Protein AF-A0A2E1A7R3-F1 (afdb_monomer_lite)

Radius of gyration: 13.98 Å; chains: 1; bounding box: 30×23×40 Å

Structure (mmCIF, N/CA/C/O backbone):
data_AF-A0A2E1A7R3-F1
#
_entry.id   AF-A0A2E1A7R3-F1
#
loop_
_atom_site.group_PDB
_atom_site.id
_atom_site.type_symbol
_atom_site.label_atom_id
_atom_site.label_alt_id
_atom_site.label_comp_id
_atom_site.label_asym_id
_atom_site.label_entity_id
_atom_site.label_seq_id
_atom_site.pdbx_PDB_ins_code
_atom_site.Cartn_x
_atom_site.Cartn_y
_atom_site.Cartn_z
_atom_site.occupancy
_atom_site.B_iso_or_equiv
_atom_site.auth_seq_id
_atom_site.auth_comp_id
_atom_site.auth_asym_id
_atom_site.auth_atom_id
_atom_site.pdbx_PDB_model_num
ATOM 1 N N . MET A 1 1 ? -13.643 -2.103 18.225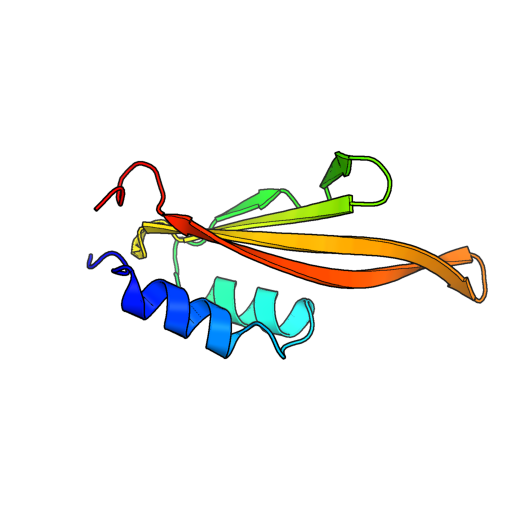 1.00 58.50 1 MET A N 1
ATOM 2 C CA . MET A 1 1 ? -12.636 -1.912 17.160 1.00 58.50 1 MET A CA 1
ATOM 3 C C . MET A 1 1 ? -11.981 -0.574 17.419 1.00 58.50 1 MET A C 1
ATOM 5 O O . MET A 1 1 ? -12.713 0.366 17.696 1.00 58.50 1 MET A O 1
ATOM 9 N N . ALA A 1 2 ? -10.652 -0.517 17.428 1.00 81.38 2 ALA A N 1
ATOM 10 C CA . ALA A 1 2 ? -9.907 0.726 17.594 1.00 81.38 2 ALA A CA 1
ATOM 11 C C . ALA A 1 2 ? -9.286 1.066 16.240 1.00 81.38 2 ALA A C 1
ATOM 13 O O . ALA A 1 2 ? -8.518 0.267 15.698 1.00 81.38 2 ALA A O 1
ATOM 14 N N . PHE A 1 3 ? -9.696 2.197 15.673 1.00 91.00 3 PHE A N 1
ATOM 15 C CA . PHE A 1 3 ? -9.086 2.706 14.458 1.00 91.00 3 PHE A CA 1
ATOM 16 C C . PHE A 1 3 ? -7.694 3.247 14.754 1.00 91.00 3 PHE A C 1
ATOM 18 O O . PHE A 1 3 ? -7.460 3.766 15.844 1.00 91.00 3 PHE A O 1
ATOM 25 N N . LEU A 1 4 ? -6.795 3.140 13.774 1.00 89.62 4 LEU A N 1
ATOM 26 C CA . LEU A 1 4 ? -5.459 3.701 13.911 1.00 89.62 4 LEU A CA 1
ATOM 27 C C . LEU A 1 4 ? -5.554 5.222 13.949 1.00 89.62 4 LEU A C 1
ATOM 29 O O . LEU A 1 4 ? -6.115 5.834 13.031 1.00 89.62 4 LEU A O 1
ATOM 33 N N . ASN A 1 5 ? -4.979 5.821 14.985 1.00 92.06 5 ASN A N 1
ATOM 34 C CA . ASN A 1 5 ? -4.786 7.261 15.072 1.00 92.06 5 ASN A CA 1
ATOM 35 C C . ASN A 1 5 ? -3.651 7.714 14.131 1.00 92.06 5 ASN A C 1
ATOM 37 O O . ASN A 1 5 ? -3.024 6.907 13.446 1.00 92.06 5 ASN A O 1
ATOM 41 N N . LYS A 1 6 ? -3.376 9.021 14.069 1.00 90.44 6 LYS A N 1
ATOM 42 C CA . LYS A 1 6 ? -2.339 9.558 13.176 1.00 90.44 6 LYS A CA 1
ATOM 43 C C . LYS A 1 6 ? -0.949 8.964 13.436 1.00 90.44 6 LYS A C 1
ATOM 45 O O . LYS A 1 6 ? -0.303 8.545 12.485 1.00 90.44 6 LYS A O 1
ATOM 50 N N . GLN A 1 7 ? -0.528 8.883 14.695 1.00 92.94 7 GLN A N 1
ATOM 51 C CA . GLN A 1 7 ? 0.784 8.351 15.052 1.00 92.94 7 GLN A CA 1
ATOM 52 C C . GLN A 1 7 ? 0.915 6.876 14.654 1.00 92.94 7 GLN A C 1
ATOM 54 O O . GLN A 1 7 ? 1.906 6.488 14.051 1.00 92.94 7 GLN A O 1
ATOM 59 N N . GLU A 1 8 ? -0.111 6.066 14.906 1.00 93.38 8 GLU A N 1
ATOM 60 C CA . GLU A 1 8 ? -0.102 4.649 14.530 1.00 93.38 8 GLU A CA 1
ATOM 61 C C . GLU A 1 8 ? -0.095 4.445 13.002 1.00 93.38 8 GLU A C 1
ATOM 63 O O . GLU A 1 8 ? 0.428 3.446 12.504 1.00 93.38 8 GLU A O 1
ATOM 68 N N . ARG A 1 9 ? -0.663 5.386 12.233 1.00 93.94 9 ARG A N 1
ATOM 69 C CA . ARG A 1 9 ? -0.571 5.393 10.761 1.00 93.94 9 ARG A CA 1
ATOM 70 C C . ARG A 1 9 ? 0.845 5.710 10.285 1.00 93.94 9 ARG A C 1
ATOM 72 O O . ARG A 1 9 ? 1.321 5.057 9.356 1.00 93.94 9 ARG A O 1
ATOM 79 N N . ASP A 1 10 ? 1.508 6.662 10.932 1.00 94.44 10 ASP A N 1
ATOM 80 C CA . ASP A 1 10 ? 2.897 7.017 10.632 1.00 94.44 10 ASP A CA 1
ATOM 81 C C . ASP A 1 10 ? 3.841 5.851 10.996 1.00 94.44 10 ASP A C 1
ATOM 83 O O . ASP A 1 10 ? 4.673 5.443 10.186 1.00 94.44 10 ASP A O 1
ATOM 87 N N . GLU A 1 11 ? 3.624 5.204 12.145 1.00 95.12 11 GLU A N 1
ATOM 88 C CA . GLU A 1 11 ? 4.341 3.987 12.551 1.00 95.12 11 GLU A CA 1
ATOM 89 C C . GLU A 1 11 ? 4.107 2.822 11.578 1.00 95.12 11 GLU A C 1
ATOM 91 O O . GLU A 1 11 ? 5.033 2.072 11.247 1.00 95.12 11 GLU A O 1
ATOM 96 N N . LEU A 1 12 ? 2.875 2.664 11.078 1.00 94.75 12 LEU A N 1
ATOM 97 C CA . LEU A 1 12 ? 2.574 1.679 10.046 1.00 94.75 12 LEU A CA 1
ATOM 98 C C . LEU A 1 12 ? 3.422 1.934 8.801 1.00 94.75 12 LEU A C 1
ATOM 100 O O . LEU A 1 12 ? 4.079 0.993 8.348 1.00 94.75 12 LEU A O 1
ATOM 104 N N . LEU A 1 13 ? 3.430 3.170 8.288 1.00 95.69 13 LEU A N 1
ATOM 105 C CA . LEU A 1 13 ? 4.216 3.574 7.122 1.00 95.69 13 LEU A CA 1
ATOM 106 C C . LEU A 1 13 ? 5.710 3.293 7.332 1.00 95.69 13 LEU A C 1
ATOM 108 O O . LEU A 1 13 ? 6.328 2.613 6.509 1.00 95.69 13 LEU A O 1
ATOM 112 N N . ASP A 1 14 ? 6.268 3.719 8.464 1.00 95.88 14 ASP A N 1
ATOM 113 C CA . ASP A 1 14 ? 7.671 3.479 8.812 1.00 95.88 14 ASP A CA 1
ATOM 114 C C . ASP A 1 14 ? 8.013 1.990 8.869 1.00 95.88 14 ASP A C 1
ATOM 116 O O . ASP A 1 14 ? 9.082 1.566 8.438 1.00 95.88 14 ASP A O 1
ATOM 120 N N . SER A 1 15 ? 7.080 1.163 9.336 1.00 94.44 15 SER A N 1
ATOM 121 C CA . SER A 1 15 ? 7.288 -0.278 9.451 1.00 94.44 15 SER A CA 1
ATOM 122 C C . SER A 1 15 ? 7.178 -1.048 8.125 1.00 94.44 15 SER A C 1
ATOM 124 O O . SER A 1 15 ? 7.400 -2.269 8.115 1.00 94.44 15 SER A O 1
ATOM 126 N N . ILE A 1 16 ? 6.746 -0.394 7.039 1.00 95.12 16 ILE A N 1
ATOM 127 C CA . ILE A 1 16 ? 6.550 -1.020 5.722 1.00 95.12 16 ILE A CA 1
ATOM 128 C C . ILE A 1 16 ? 7.344 -0.364 4.592 1.00 95.12 16 ILE A C 1
ATOM 130 O O . ILE A 1 16 ? 7.544 -1.036 3.583 1.00 95.12 16 ILE A O 1
ATOM 134 N N . LYS A 1 17 ? 7.832 0.873 4.754 1.00 94.56 17 LYS A N 1
ATOM 135 C CA . LYS A 1 17 ? 8.557 1.620 3.708 1.00 94.56 17 LYS A CA 1
ATOM 136 C C . LYS A 1 17 ? 9.794 0.904 3.164 1.00 94.56 17 LYS A C 1
ATOM 138 O O . LYS A 1 17 ? 10.029 0.940 1.964 1.00 94.56 17 LYS A O 1
ATOM 143 N N . ASP A 1 18 ? 10.517 0.173 4.012 1.00 93.62 18 ASP A N 1
ATOM 144 C CA . ASP A 1 18 ? 11.746 -0.534 3.619 1.00 93.62 18 ASP A CA 1
ATOM 145 C C . ASP A 1 18 ? 11.494 -1.984 3.160 1.00 93.62 18 ASP A C 1
ATOM 147 O O . ASP A 1 18 ? 12.419 -2.745 2.856 1.00 93.62 18 ASP A O 1
ATOM 151 N N . LEU A 1 19 ? 10.233 -2.424 3.140 1.00 95.19 19 LEU A N 1
ATOM 152 C CA . LEU A 1 19 ? 9.875 -3.789 2.776 1.00 95.19 19 LEU A CA 1
ATOM 153 C C . LEU A 1 19 ? 9.595 -3.909 1.276 1.00 95.19 19 LEU A C 1
ATOM 155 O O . LEU A 1 19 ? 9.002 -3.048 0.639 1.00 95.19 19 LEU A O 1
ATOM 159 N N . LYS A 1 20 ? 9.926 -5.068 0.701 1.00 95.38 20 LYS A N 1
ATOM 160 C CA . LYS A 1 20 ? 9.517 -5.397 -0.674 1.00 95.38 20 LYS A CA 1
ATOM 161 C C . LYS A 1 20 ? 7.998 -5.560 -0.765 1.00 95.38 20 LYS A C 1
ATOM 163 O O . LYS A 1 20 ? 7.385 -6.098 0.159 1.00 95.38 20 LYS A O 1
ATOM 168 N N . PHE A 1 21 ? 7.420 -5.260 -1.929 1.00 94.62 21 PHE A N 1
ATOM 169 C CA . PHE A 1 21 ? 5.980 -5.369 -2.212 1.00 94.62 21 PHE A CA 1
ATOM 170 C C . PHE A 1 21 ? 5.312 -6.629 -1.632 1.00 94.62 21 PHE A C 1
ATOM 172 O O . PHE A 1 21 ? 4.317 -6.549 -0.914 1.00 94.62 21 PHE A O 1
ATOM 179 N N . ASN A 1 22 ? 5.885 -7.814 -1.873 1.00 94.56 22 ASN A N 1
ATOM 180 C CA . ASN A 1 22 ? 5.309 -9.076 -1.391 1.00 94.56 22 ASN A CA 1
ATOM 181 C C . ASN A 1 22 ? 5.298 -9.199 0.142 1.00 94.56 22 ASN A C 1
ATOM 183 O O . ASN A 1 22 ? 4.386 -9.807 0.703 1.00 94.56 22 ASN A O 1
ATOM 187 N N . ARG A 1 23 ? 6.290 -8.618 0.828 1.00 96.44 23 ARG A N 1
ATOM 188 C CA . ARG A 1 23 ? 6.342 -8.582 2.296 1.00 96.44 23 ARG A CA 1
ATOM 189 C C . ARG A 1 23 ? 5.303 -7.614 2.850 1.00 96.44 23 ARG A C 1
ATOM 191 O O . ARG A 1 23 ? 4.599 -7.986 3.784 1.00 96.44 23 ARG A O 1
ATOM 198 N N . ILE A 1 24 ? 5.155 -6.439 2.234 1.00 96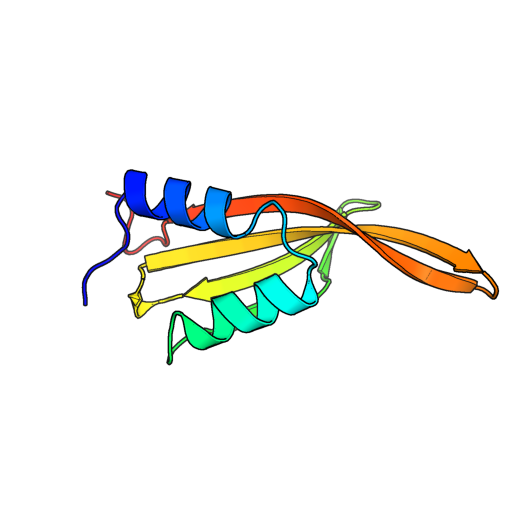.44 24 ILE A N 1
ATOM 199 C CA . ILE A 1 24 ? 4.113 -5.466 2.593 1.00 96.44 24 ILE A CA 1
ATOM 200 C C . ILE A 1 24 ? 2.734 -6.101 2.425 1.00 96.44 24 ILE A C 1
ATOM 202 O O . ILE A 1 24 ? 1.953 -6.141 3.369 1.00 96.44 24 ILE A O 1
ATOM 206 N N . LYS A 1 25 ? 2.467 -6.695 1.257 1.00 94.69 25 LYS A N 1
ATOM 207 C CA . LYS A 1 25 ? 1.230 -7.430 0.965 1.00 94.69 25 LYS A CA 1
ATOM 208 C C . LYS A 1 25 ? 0.923 -8.487 2.023 1.00 94.69 25 LYS A C 1
ATOM 210 O O . LYS A 1 25 ? -0.213 -8.582 2.478 1.00 94.69 25 LYS A O 1
ATOM 215 N N . GLY A 1 26 ? 1.920 -9.286 2.406 1.00 95.56 26 GLY A N 1
ATOM 216 C CA . GLY A 1 26 ? 1.777 -10.257 3.486 1.00 95.56 26 GLY A CA 1
ATOM 217 C C . GLY A 1 26 ? 1.389 -9.577 4.796 1.00 95.56 26 GLY A C 1
ATOM 218 O O . GLY A 1 26 ? 0.377 -9.933 5.387 1.00 95.56 26 GLY A O 1
ATOM 219 N N . LYS A 1 27 ? 2.140 -8.558 5.217 1.00 95.62 27 LYS A N 1
ATOM 220 C CA . LYS A 1 27 ? 1.907 -7.840 6.474 1.00 95.62 27 LYS A CA 1
ATOM 221 C C . LYS A 1 27 ? 0.518 -7.196 6.541 1.00 95.62 27 LYS A C 1
ATOM 223 O O . LYS A 1 27 ? -0.182 -7.413 7.521 1.00 95.62 27 LYS A O 1
ATOM 228 N N . LEU A 1 28 ? 0.082 -6.497 5.490 1.00 95.12 28 LEU A N 1
ATOM 229 C CA . LEU A 1 28 ? -1.248 -5.873 5.423 1.00 95.12 28 LEU A CA 1
ATOM 230 C C . LEU A 1 28 ? -2.376 -6.909 5.530 1.00 95.12 28 LEU A C 1
ATOM 232 O O . LEU A 1 28 ? -3.345 -6.686 6.247 1.00 95.12 28 LEU A O 1
ATOM 236 N N . ARG A 1 29 ? -2.227 -8.071 4.880 1.00 93.56 29 ARG A N 1
ATOM 237 C CA . ARG A 1 29 ? -3.213 -9.163 4.961 1.00 93.56 29 ARG A CA 1
ATOM 238 C C . ARG A 1 29 ? -3.323 -9.796 6.349 1.00 93.56 29 ARG A C 1
ATOM 240 O O . ARG A 1 29 ? -4.392 -10.278 6.688 1.00 93.56 29 ARG A O 1
ATOM 247 N N . HIS A 1 30 ? -2.242 -9.821 7.126 1.00 94.31 30 HIS A N 1
ATOM 248 C CA . HIS A 1 30 ? -2.257 -10.367 8.491 1.00 94.31 30 HIS A CA 1
ATOM 249 C C . HIS A 1 30 ? -2.620 -9.317 9.549 1.00 94.31 30 HIS A C 1
ATOM 251 O O . HIS A 1 30 ? -2.898 -9.666 10.689 1.00 94.31 30 HIS A O 1
ATOM 257 N N . MET A 1 31 ? -2.580 -8.030 9.202 1.00 93.06 31 MET A N 1
ATOM 258 C CA . MET A 1 31 ? -2.875 -6.940 10.133 1.00 93.06 31 MET A CA 1
ATOM 259 C C . MET A 1 31 ? -4.374 -6.781 10.415 1.00 93.06 31 MET A C 1
ATOM 261 O O . MET A 1 31 ? -4.752 -6.264 11.468 1.00 93.06 31 MET A O 1
ATOM 265 N N . ASP A 1 32 ? -5.214 -7.192 9.466 1.00 92.94 32 ASP A N 1
ATOM 266 C CA . ASP A 1 32 ? -6.666 -7.114 9.559 1.00 92.94 32 ASP A CA 1
ATOM 267 C C . ASP A 1 32 ? -7.299 -8.362 8.935 1.00 92.94 32 ASP A C 1
ATOM 269 O O . ASP A 1 32 ? -7.175 -8.593 7.730 1.00 92.94 32 ASP A O 1
ATOM 273 N N . ASP A 1 33 ? -8.024 -9.142 9.733 1.00 91.94 33 ASP A N 1
ATOM 274 C CA . ASP A 1 33 ? -8.744 -10.332 9.262 1.00 91.94 33 ASP A CA 1
ATOM 275 C C . ASP A 1 33 ? -9.836 -9.987 8.240 1.00 91.94 33 ASP A C 1
ATOM 277 O O . ASP A 1 33 ? -10.227 -10.826 7.427 1.00 91.94 33 ASP A O 1
ATOM 281 N N . LYS A 1 34 ? -10.323 -8.739 8.257 1.00 93.38 34 LYS A N 1
ATOM 282 C CA . LYS A 1 34 ? -11.307 -8.212 7.304 1.00 93.38 34 LYS A CA 1
ATOM 283 C C . LYS A 1 34 ? -10.667 -7.390 6.187 1.00 93.38 34 LYS A C 1
ATOM 285 O O . LYS A 1 34 ? -11.371 -6.620 5.533 1.00 93.38 34 LYS A O 1
ATOM 290 N N . ASN A 1 35 ? -9.354 -7.518 5.974 1.00 93.81 35 ASN A N 1
ATOM 291 C CA . ASN A 1 35 ? -8.675 -6.805 4.896 1.00 93.81 35 ASN A CA 1
ATOM 292 C C . ASN A 1 35 ? -9.363 -7.047 3.547 1.00 93.81 35 ASN A C 1
ATOM 294 O O . ASN A 1 35 ? -9.838 -8.144 3.238 1.00 93.81 35 ASN A O 1
ATOM 298 N N . ARG A 1 36 ? -9.360 -6.012 2.713 1.00 94.94 36 ARG A N 1
ATOM 299 C CA . ARG A 1 36 ? -9.917 -6.057 1.369 1.00 94.94 36 ARG A CA 1
ATOM 300 C C . ARG A 1 36 ? -8.904 -5.522 0.373 1.00 94.94 36 ARG A C 1
ATOM 302 O O . ARG A 1 36 ? -8.440 -4.392 0.481 1.00 94.94 36 ARG A O 1
ATOM 309 N N . LEU A 1 37 ? -8.590 -6.325 -0.639 1.00 96.25 37 LEU A N 1
ATOM 310 C CA . LEU A 1 37 ? -7.870 -5.855 -1.820 1.00 96.25 37 LEU A CA 1
ATOM 311 C C . LEU A 1 37 ? -8.846 -5.055 -2.691 1.00 96.25 37 LEU A C 1
ATOM 313 O O . LEU A 1 37 ? -9.796 -5.622 -3.227 1.00 96.25 37 LEU A O 1
ATOM 317 N N . MET A 1 38 ? -8.616 -3.750 -2.811 1.00 94.62 38 MET A N 1
ATOM 318 C CA . MET A 1 38 ? -9.476 -2.846 -3.580 1.00 94.62 38 MET A CA 1
ATOM 319 C C . MET A 1 38 ? -9.179 -2.946 -5.073 1.00 94.62 38 MET A C 1
ATOM 321 O O . MET A 1 38 ? -10.083 -3.109 -5.887 1.00 94.62 38 MET A O 1
ATOM 325 N N . TYR A 1 39 ? -7.899 -2.877 -5.425 1.00 95.25 39 TYR A N 1
ATOM 326 C CA . TYR A 1 39 ? -7.405 -3.065 -6.782 1.00 95.25 39 TYR A CA 1
ATOM 327 C C . TYR A 1 39 ? -5.955 -3.536 -6.736 1.00 95.25 39 TYR A C 1
ATOM 329 O O . TYR A 1 39 ? -5.219 -3.239 -5.792 1.00 95.25 39 TYR A O 1
ATOM 337 N N . TYR A 1 40 ? -5.557 -4.292 -7.755 1.00 95.12 40 TYR A N 1
ATOM 338 C CA . TYR A 1 40 ? -4.220 -4.855 -7.891 1.00 95.12 40 TYR A CA 1
ATOM 339 C C . TYR A 1 40 ? -3.619 -4.399 -9.206 1.00 95.12 40 TYR A C 1
ATOM 341 O O . TYR A 1 40 ? -4.204 -4.692 -10.246 1.00 95.12 40 TYR A O 1
ATOM 349 N N . ARG A 1 41 ? -2.475 -3.705 -9.137 1.00 93.31 41 ARG A N 1
ATOM 350 C CA . ARG A 1 41 ? -1.755 -3.174 -10.302 1.00 93.31 41 ARG A CA 1
ATOM 351 C C . ARG A 1 41 ? -2.724 -2.568 -11.314 1.00 93.31 41 ARG A C 1
ATOM 353 O O . ARG A 1 41 ? -2.848 -3.028 -12.442 1.00 93.31 41 ARG A O 1
ATOM 360 N N . ASN A 1 42 ? -3.455 -1.560 -10.863 1.00 94.25 42 ASN A N 1
ATOM 361 C CA . ASN A 1 42 ? -4.334 -0.774 -11.709 1.00 94.25 42 ASN A CA 1
ATOM 362 C C . ASN A 1 42 ? -3.534 0.389 -12.310 1.00 94.25 42 ASN A C 1
ATOM 364 O O . ASN A 1 42 ? -2.873 1.115 -11.565 1.00 94.25 42 ASN A O 1
ATOM 368 N N . VAL A 1 43 ? -3.587 0.549 -13.634 1.00 90.62 43 VAL A N 1
ATOM 369 C CA . VAL A 1 43 ? -2.998 1.698 -14.335 1.00 90.62 43 VAL A CA 1
ATOM 370 C C . VAL A 1 43 ? -3.987 2.845 -14.267 1.00 90.62 43 VAL A C 1
ATOM 372 O O . VAL A 1 43 ? -5.003 2.829 -14.959 1.00 90.62 43 VAL A O 1
ATOM 375 N N . GLN A 1 44 ? -3.699 3.833 -13.428 1.00 79.00 44 GLN A N 1
ATOM 376 C CA . GLN A 1 44 ? -4.501 5.059 -13.365 1.00 79.00 44 GLN A CA 1
ATOM 377 C C . GLN A 1 44 ? -3.773 6.258 -13.979 1.00 79.00 44 GLN A C 1
ATOM 379 O O . GLN A 1 44 ? -4.424 7.180 -14.459 1.00 79.00 44 GLN A O 1
ATOM 384 N N . GLU A 1 45 ? -2.442 6.209 -14.026 1.00 83.19 45 GLU A N 1
ATOM 385 C CA . GLU A 1 45 ? -1.574 7.202 -14.657 1.00 83.19 45 GLU A CA 1
ATOM 386 C C . GLU A 1 45 ? -0.476 6.478 -15.448 1.00 83.19 45 GLU A C 1
ATOM 388 O O . GLU A 1 45 ? -0.173 5.309 -15.184 1.00 83.19 45 GLU A O 1
ATOM 393 N N . THR A 1 46 ? 0.120 7.161 -16.426 1.00 85.12 46 THR A N 1
ATOM 394 C CA . THR A 1 46 ? 1.277 6.635 -17.161 1.00 85.12 46 THR A CA 1
ATOM 395 C C . THR A 1 46 ? 2.396 6.293 -16.177 1.00 85.12 46 THR A C 1
ATOM 397 O O . THR A 1 46 ? 2.694 7.078 -15.281 1.00 85.12 46 THR A O 1
ATOM 400 N N . ASP A 1 47 ? 2.975 5.101 -16.325 1.00 84.56 47 ASP A N 1
ATOM 401 C CA . ASP A 1 47 ? 4.076 4.579 -15.503 1.00 84.56 47 ASP A CA 1
ATOM 402 C C . ASP A 1 47 ? 3.792 4.448 -13.997 1.00 84.56 47 ASP A C 1
ATOM 404 O O . ASP A 1 47 ? 4.709 4.192 -13.219 1.00 84.56 47 ASP A O 1
ATOM 408 N N . ARG A 1 48 ? 2.523 4.536 -13.570 1.00 92.69 48 ARG A N 1
ATOM 409 C CA . ARG A 1 48 ? 2.124 4.309 -12.174 1.00 92.69 48 ARG A CA 1
ATOM 410 C C . ARG A 1 48 ? 1.082 3.210 -12.070 1.00 92.69 48 ARG A C 1
ATOM 412 O O . ARG A 1 48 ? -0.053 3.317 -12.539 1.00 92.69 48 ARG A O 1
ATOM 419 N N . TRP A 1 49 ? 1.475 2.155 -11.376 1.00 94.81 49 TRP A N 1
ATOM 420 C CA . TRP A 1 49 ? 0.674 0.979 -11.097 1.00 94.81 49 TRP A CA 1
ATOM 421 C C . TRP A 1 49 ? 0.286 0.972 -9.631 1.00 94.81 49 TRP A C 1
ATOM 423 O O . TRP A 1 49 ? 1.122 0.814 -8.746 1.00 94.81 49 TRP A O 1
ATOM 433 N N . LEU A 1 50 ? -1.004 1.124 -9.359 1.00 95.75 50 LEU A N 1
ATOM 434 C CA . LEU A 1 50 ? -1.489 1.245 -7.996 1.00 95.75 50 LEU A CA 1
ATOM 435 C C . LEU A 1 50 ? -2.042 -0.097 -7.513 1.00 95.75 50 LEU A C 1
ATOM 437 O O . LEU A 1 50 ? -2.825 -0.758 -8.197 1.00 95.75 50 LEU A O 1
ATOM 441 N N . THR A 1 51 ? -1.684 -0.486 -6.295 1.00 96.94 51 THR A N 1
ATOM 442 C CA . THR A 1 51 ? -2.306 -1.592 -5.561 1.00 96.94 51 THR A CA 1
ATOM 443 C C . THR A 1 51 ? -2.798 -1.070 -4.223 1.00 96.94 51 THR A C 1
ATOM 445 O O . THR A 1 51 ? -1.992 -0.590 -3.435 1.00 96.94 51 THR A O 1
ATOM 448 N N . ALA A 1 52 ? -4.091 -1.191 -3.925 1.00 96.44 52 ALA A N 1
ATOM 449 C CA . ALA A 1 52 ? -4.643 -0.693 -2.666 1.00 96.44 52 ALA A CA 1
ATOM 450 C C . ALA A 1 52 ? -5.289 -1.782 -1.816 1.00 96.44 52 ALA A C 1
ATOM 452 O O . ALA A 1 52 ? -6.035 -2.629 -2.314 1.00 96.44 52 ALA A O 1
ATOM 453 N N . TYR A 1 53 ? -5.043 -1.688 -0.514 1.00 96.94 53 TYR A N 1
ATOM 454 C CA . TYR A 1 53 ? -5.684 -2.472 0.529 1.00 96.94 53 TYR A CA 1
ATOM 455 C C . TYR A 1 53 ? -6.483 -1.550 1.437 1.00 96.94 53 TYR A C 1
ATOM 457 O O . TYR A 1 53 ? -5.980 -0.529 1.897 1.00 96.94 53 TYR A O 1
ATOM 465 N N . GLU A 1 54 ? -7.715 -1.932 1.719 1.00 96.31 54 GLU A N 1
ATOM 466 C CA . GLU A 1 54 ? -8.505 -1.360 2.798 1.00 96.31 54 GLU A CA 1
ATOM 467 C C . GLU A 1 54 ? -8.414 -2.301 4.003 1.00 96.31 54 GLU A C 1
ATOM 469 O O . GLU A 1 54 ? -8.543 -3.520 3.853 1.00 96.31 54 GLU A O 1
ATOM 474 N N . LEU A 1 55 ? -8.153 -1.740 5.182 1.00 95.31 55 LEU A N 1
ATOM 475 C CA . LEU A 1 55 ? -8.121 -2.426 6.472 1.00 95.31 55 LEU A CA 1
ATOM 476 C C . LEU A 1 55 ? -9.271 -1.862 7.326 1.00 95.31 55 LEU A C 1
ATOM 478 O O . LEU A 1 55 ? -9.056 -0.908 8.086 1.00 95.31 55 LEU A O 1
ATOM 482 N N . PRO A 1 56 ? -10.509 -2.375 7.171 1.00 93.12 56 PRO A N 1
ATOM 483 C CA . PRO A 1 56 ? -11.698 -1.774 7.768 1.00 93.12 56 PRO A CA 1
ATOM 484 C C . PRO A 1 56 ? -11.657 -1.726 9.295 1.00 93.12 56 PRO A C 1
ATOM 486 O O . PRO A 1 56 ? -12.050 -0.728 9.890 1.00 93.12 56 PRO A O 1
ATOM 489 N N . THR A 1 57 ? -11.142 -2.766 9.962 1.00 93.00 57 THR A N 1
ATOM 490 C CA . THR A 1 57 ? -11.111 -2.791 11.437 1.00 93.00 57 THR A CA 1
ATOM 491 C C . THR A 1 57 ? -10.068 -1.838 12.012 1.00 93.00 57 THR A C 1
ATOM 493 O O . THR A 1 57 ? -10.171 -1.443 13.175 1.00 93.00 57 THR A O 1
ATOM 496 N N . LYS A 1 58 ? -9.090 -1.453 11.185 1.00 92.38 58 LYS A N 1
ATOM 497 C CA . LYS A 1 58 ? -8.049 -0.462 11.472 1.00 92.38 58 LYS A CA 1
ATOM 498 C C . LYS A 1 58 ? -8.405 0.935 10.964 1.00 92.38 58 LYS A C 1
ATOM 500 O O . LYS A 1 58 ? -7.737 1.896 11.332 1.00 92.38 58 LYS A O 1
ATOM 505 N N . GLY A 1 59 ? -9.453 1.063 10.152 1.00 94.19 59 GLY A N 1
ATOM 506 C CA . GLY A 1 59 ? -9.912 2.332 9.602 1.00 94.19 59 GLY A CA 1
ATOM 507 C C . GLY A 1 59 ? -8.906 2.988 8.653 1.00 94.19 59 GLY A C 1
ATOM 508 O O . GLY A 1 59 ? -8.882 4.216 8.573 1.00 94.19 59 GLY A O 1
ATOM 509 N N . VAL A 1 60 ? -8.076 2.215 7.943 1.00 95.50 60 VAL A N 1
ATOM 510 C CA . VAL A 1 60 ? -7.035 2.754 7.045 1.00 95.50 60 VAL A CA 1
ATOM 511 C C . VAL A 1 60 ? -7.064 2.127 5.658 1.00 95.50 60 VAL A C 1
ATOM 513 O O . VAL A 1 60 ? -7.414 0.962 5.483 1.00 95.50 60 VAL A O 1
ATOM 516 N N . LYS A 1 61 ? -6.650 2.910 4.668 1.00 96.25 61 LYS A N 1
ATOM 517 C CA . LYS A 1 61 ? -6.384 2.493 3.298 1.00 96.25 61 LYS A CA 1
ATOM 518 C C . LYS A 1 61 ? -4.892 2.656 3.033 1.00 96.25 61 LYS A C 1
ATOM 520 O 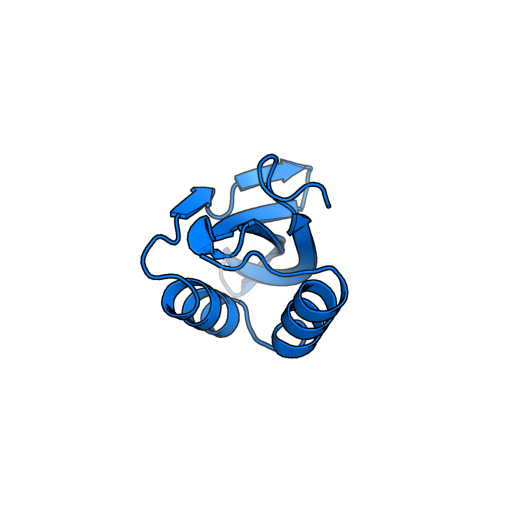O . LYS A 1 61 ? -4.332 3.722 3.262 1.00 96.25 61 LYS A O 1
ATOM 525 N N . VAL A 1 62 ? -4.262 1.609 2.521 1.00 97.12 62 VAL A N 1
ATOM 526 C CA . VAL A 1 62 ? -2.854 1.621 2.122 1.00 97.12 62 VAL A CA 1
ATOM 527 C C . VAL A 1 62 ? -2.776 1.446 0.615 1.00 97.12 62 VAL A C 1
ATOM 529 O O . VAL A 1 62 ? -3.235 0.431 0.090 1.00 97.12 62 VAL A O 1
ATOM 532 N N . THR A 1 63 ? -2.193 2.420 -0.076 1.00 97.31 63 THR A N 1
ATOM 533 C CA . THR A 1 63 ? -1.949 2.381 -1.520 1.00 97.31 63 THR A CA 1
ATOM 534 C C . THR A 1 63 ? -0.455 2.232 -1.769 1.00 97.31 63 THR A C 1
ATOM 536 O O . THR A 1 63 ? 0.343 3.032 -1.296 1.00 97.31 63 THR A O 1
ATOM 539 N N . LEU A 1 64 ? -0.084 1.193 -2.505 1.00 96.88 64 LEU A N 1
ATOM 540 C CA . LEU A 1 64 ? 1.267 0.938 -2.986 1.00 96.88 64 LEU A CA 1
ATOM 541 C C . LEU A 1 64 ? 1.338 1.403 -4.435 1.00 96.88 64 LEU A C 1
ATOM 543 O O . LEU A 1 64 ? 0.525 0.958 -5.250 1.00 96.88 64 LEU A O 1
ATOM 547 N N . VAL A 1 65 ? 2.285 2.279 -4.742 1.00 96.25 65 VAL A N 1
ATOM 548 C CA . VAL A 1 65 ? 2.527 2.785 -6.092 1.00 96.25 65 VAL A CA 1
ATOM 549 C C . VAL A 1 65 ? 3.807 2.143 -6.609 1.00 96.25 65 VAL A C 1
ATOM 551 O O . VAL A 1 65 ? 4.890 2.353 -6.063 1.00 96.25 65 VAL A O 1
ATOM 554 N N . GLU A 1 66 ? 3.668 1.323 -7.642 1.00 95.69 66 GLU A N 1
ATOM 555 C CA . GLU A 1 66 ? 4.776 0.703 -8.360 1.00 95.69 66 GLU A CA 1
ATOM 556 C C . GLU A 1 66 ? 4.999 1.437 -9.695 1.00 95.69 66 GLU A C 1
ATOM 558 O O . GLU A 1 66 ? 4.035 1.780 -10.381 1.00 95.69 66 GLU A O 1
ATOM 563 N N . SER A 1 67 ? 6.250 1.633 -10.098 1.00 94.06 67 SER A N 1
ATOM 564 C CA . SER A 1 67 ? 6.615 1.869 -11.496 1.00 94.06 67 SER A CA 1
ATOM 565 C C . SER A 1 67 ? 6.788 0.522 -12.208 1.00 94.06 67 SER A C 1
ATOM 567 O O . SER A 1 67 ? 6.970 -0.517 -11.561 1.00 94.06 67 SER A O 1
ATOM 569 N N . MET A 1 68 ? 6.668 0.502 -13.538 1.00 92.00 68 MET A N 1
ATOM 570 C CA . MET A 1 68 ? 6.882 -0.710 -14.333 1.00 92.00 68 MET A CA 1
ATOM 571 C C . MET A 1 68 ? 7.796 -0.423 -15.508 1.00 92.00 68 MET A C 1
ATOM 573 O O . MET A 1 68 ? 7.553 0.501 -16.279 1.00 92.00 68 MET A O 1
ATOM 577 N N . GLU A 1 69 ? 8.799 -1.274 -15.670 1.00 91.25 69 GLU A N 1
ATOM 578 C CA . GLU A 1 69 ? 9.700 -1.252 -16.810 1.00 91.25 69 GLU A CA 1
ATOM 579 C C . GLU A 1 69 ? 9.810 -2.636 -17.455 1.00 91.25 69 GLU A C 1
ATOM 581 O O . GLU A 1 69 ? 9.553 -3.679 -16.842 1.00 91.25 69 GLU A O 1
ATOM 586 N N . LEU A 1 70 ? 10.186 -2.655 -18.733 1.00 90.31 70 LEU A N 1
ATOM 587 C CA . LEU A 1 70 ? 10.476 -3.897 -19.439 1.00 90.31 70 LEU A CA 1
ATOM 588 C C . LEU A 1 70 ? 11.914 -4.322 -19.140 1.00 90.31 70 LEU A C 1
ATOM 590 O O . LEU A 1 70 ? 12.872 -3.784 -19.688 1.00 90.31 70 LEU A O 1
ATOM 594 N N . GLY A 1 71 ? 12.045 -5.334 -18.294 1.00 86.12 71 GLY A N 1
ATOM 595 C CA . GLY A 1 71 ? 13.302 -5.987 -17.979 1.00 86.12 71 GLY A CA 1
ATOM 596 C C . GLY A 1 71 ? 13.762 -6.980 -19.048 1.00 86.12 71 GLY A C 1
ATOM 597 O O . GLY A 1 71 ? 13.242 -7.077 -20.168 1.00 86.12 71 GLY A O 1
ATOM 598 N N . ARG A 1 72 ? 14.761 -7.796 -18.691 1.00 88.19 72 ARG A N 1
ATOM 599 C CA . ARG A 1 72 ? 15.357 -8.774 -19.620 1.00 88.19 72 ARG A CA 1
ATOM 600 C C . ARG A 1 72 ? 14.303 -9.759 -20.139 1.00 88.19 72 ARG A C 1
ATOM 602 O O . ARG A 1 72 ? 13.546 -10.346 -19.367 1.00 88.19 72 ARG A O 1
ATOM 609 N N . LYS A 1 73 ? 14.335 -10.027 -21.451 1.00 90.62 73 LYS A N 1
ATOM 610 C CA . LYS A 1 73 ? 13.386 -10.913 -22.157 1.00 90.62 73 LYS A CA 1
ATOM 611 C C . LYS A 1 73 ? 11.927 -10.420 -22.100 1.00 90.62 73 LYS A C 1
ATOM 613 O O . LYS A 1 73 ? 11.023 -11.247 -22.018 1.00 90.62 73 LYS A O 1
ATOM 618 N N . ASN A 1 74 ? 11.704 -9.102 -22.139 1.00 88.00 74 ASN A N 1
ATOM 619 C CA . ASN A 1 74 ? 10.375 -8.471 -22.119 1.00 88.00 74 ASN A CA 1
ATOM 620 C C . ASN A 1 74 ? 9.533 -8.842 -20.887 1.00 88.00 74 ASN A C 1
ATOM 622 O O . ASN A 1 74 ? 8.307 -8.912 -20.957 1.00 88.00 74 ASN A O 1
ATOM 626 N N . LYS A 1 75 ? 10.185 -9.127 -19.756 1.00 90.69 75 LYS A N 1
ATOM 627 C CA . LYS A 1 75 ? 9.486 -9.365 -18.493 1.00 90.69 75 LYS A CA 1
ATOM 628 C C . LYS A 1 75 ? 9.220 -8.032 -17.812 1.00 90.69 75 LYS A C 1
ATOM 630 O O . LYS A 1 75 ? 10.137 -7.236 -17.692 1.00 90.69 75 LYS A O 1
ATOM 635 N N . ALA A 1 76 ? 7.997 -7.822 -17.340 1.00 90.56 76 ALA A N 1
ATOM 636 C CA . ALA A 1 76 ? 7.684 -6.658 -16.522 1.00 90.56 76 ALA A CA 1
ATOM 637 C C . ALA A 1 76 ? 8.428 -6.745 -15.178 1.00 90.56 76 ALA A C 1
ATOM 639 O O . ALA A 1 76 ? 8.252 -7.709 -14.423 1.00 90.56 76 ALA A O 1
ATOM 640 N N . GLU A 1 77 ? 9.250 -5.743 -14.899 1.00 92.06 77 GLU A N 1
ATOM 641 C CA . GLU A 1 77 ? 9.901 -5.510 -13.615 1.00 92.06 77 GLU A CA 1
ATOM 642 C C . GLU A 1 77 ? 9.191 -4.341 -12.931 1.00 92.06 77 GLU A C 1
ATOM 644 O O . GLU A 1 77 ? 8.768 -3.391 -13.586 1.00 92.06 77 GLU A O 1
ATOM 649 N N . TYR A 1 78 ? 8.971 -4.467 -11.622 1.00 92.75 78 TYR A N 1
ATOM 650 C CA . TYR A 1 78 ? 8.197 -3.502 -10.846 1.00 92.75 78 TYR A CA 1
ATOM 651 C C . TYR A 1 78 ? 9.042 -2.983 -9.695 1.00 92.75 78 TYR A C 1
ATOM 653 O O . TYR A 1 78 ? 9.572 -3.787 -8.916 1.00 92.75 78 TYR A O 1
ATOM 661 N N . THR A 1 79 ? 9.094 -1.664 -9.559 1.00 94.12 79 THR A N 1
ATOM 662 C CA . THR A 1 79 ? 9.796 -0.983 -8.470 1.00 94.12 79 THR A CA 1
ATOM 663 C C . THR A 1 79 ? 8.774 -0.252 -7.618 1.00 94.12 79 THR A C 1
ATOM 665 O O . THR A 1 79 ? 7.908 0.441 -8.137 1.00 94.12 79 THR A O 1
ATOM 668 N N . LEU A 1 80 ? 8.816 -0.464 -6.303 1.00 95.44 80 LEU A N 1
ATOM 669 C CA . LEU A 1 80 ? 7.935 0.235 -5.371 1.00 95.44 80 LEU A CA 1
ATOM 670 C C . LEU A 1 80 ? 8.493 1.642 -5.143 1.00 95.44 80 LEU A C 1
ATOM 672 O O . LEU A 1 80 ? 9.577 1.769 -4.582 1.00 95.44 80 LEU A O 1
ATOM 676 N N . GLU A 1 81 ? 7.747 2.659 -5.560 1.00 94.19 81 GLU A N 1
ATOM 677 C CA . GLU A 1 81 ? 8.179 4.062 -5.514 1.00 94.19 81 GLU A CA 1
ATOM 678 C C . GLU A 1 81 ? 7.604 4.791 -4.299 1.00 94.19 81 GLU A C 1
ATOM 680 O O . GLU A 1 81 ? 8.281 5.576 -3.641 1.00 94.19 81 GLU A O 1
ATOM 685 N N . GLU A 1 82 ? 6.332 4.533 -3.990 1.00 94.81 82 GLU A N 1
ATOM 686 C CA . GLU A 1 82 ? 5.595 5.303 -2.993 1.00 94.81 82 GLU A CA 1
ATOM 687 C C . GLU A 1 82 ? 4.602 4.414 -2.238 1.00 94.81 82 GLU A C 1
ATOM 689 O O . GLU A 1 82 ? 3.982 3.496 -2.788 1.00 94.81 82 GLU A O 1
ATOM 694 N N . ILE A 1 83 ? 4.443 4.704 -0.947 1.00 96.62 83 ILE A N 1
ATOM 695 C CA . ILE A 1 83 ? 3.429 4.102 -0.086 1.00 96.62 83 ILE A CA 1
ATOM 696 C C . ILE A 1 83 ? 2.611 5.229 0.525 1.00 96.62 83 ILE A C 1
ATOM 698 O O . ILE A 1 83 ? 3.139 6.079 1.235 1.00 96.62 83 ILE A O 1
ATOM 702 N N . ILE A 1 84 ? 1.307 5.191 0.288 1.00 95.38 84 ILE A N 1
ATOM 703 C CA . ILE A 1 84 ? 0.358 6.182 0.780 1.00 95.38 84 ILE A CA 1
ATOM 704 C C . ILE A 1 84 ? -0.535 5.502 1.819 1.00 95.38 84 ILE A C 1
ATOM 706 O O . ILE A 1 84 ? -1.200 4.509 1.515 1.00 95.38 84 ILE A O 1
ATOM 710 N N . VAL A 1 85 ? -0.559 6.031 3.043 1.00 96.00 85 VAL A N 1
ATOM 711 C CA . VAL A 1 85 ? -1.415 5.549 4.138 1.00 96.00 85 VAL A CA 1
ATOM 712 C C . VAL A 1 85 ? -2.442 6.626 4.467 1.00 96.00 85 VAL A C 1
ATOM 714 O O . VAL A 1 85 ? -2.106 7.682 4.993 1.00 96.00 85 VAL A O 1
ATOM 717 N N . GLU A 1 86 ? -3.708 6.354 4.165 1.00 94.44 86 GLU A N 1
ATOM 718 C CA . GLU A 1 86 ? -4.818 7.290 4.352 1.00 94.44 86 GLU A CA 1
ATOM 719 C C . GLU A 1 86 ? -5.843 6.739 5.348 1.00 94.44 86 GLU A C 1
ATOM 721 O O . GLU A 1 86 ? -6.101 5.532 5.378 1.00 94.44 86 GLU A O 1
ATOM 726 N N . PRO A 1 87 ? -6.495 7.597 6.147 1.00 94.50 87 PRO A N 1
ATOM 727 C CA . PRO A 1 87 ? -7.681 7.189 6.881 1.00 94.50 87 PRO A CA 1
ATOM 728 C C . PRO A 1 87 ? -8.839 6.848 5.932 1.00 94.50 87 PRO A C 1
ATOM 730 O O . PRO A 1 87 ? -9.054 7.489 4.902 1.00 94.50 87 PRO A O 1
ATOM 733 N N . THR A 1 88 ? -9.645 5.859 6.312 1.00 91.75 88 THR A N 1
ATOM 734 C CA . THR A 1 88 ? -10.945 5.609 5.667 1.00 91.75 88 THR A CA 1
ATOM 735 C C . THR A 1 88 ? -11.953 6.700 6.039 1.00 91.75 88 THR A C 1
ATOM 737 O O . THR A 1 88 ? -11.767 7.445 7.001 1.00 91.75 88 THR A O 1
ATOM 740 N N . LYS A 1 89 ? -13.071 6.794 5.303 1.00 86.12 89 LYS A N 1
ATOM 741 C CA . LYS A 1 89 ? -14.129 7.784 5.591 1.00 86.12 89 LYS A CA 1
ATOM 742 C C . LYS A 1 89 ? -14.688 7.666 7.014 1.00 86.12 89 LYS A C 1
ATOM 744 O O . LYS A 1 89 ? -15.134 8.668 7.563 1.00 86.12 89 LYS A O 1
ATOM 749 N N . GLU A 1 90 ? -14.652 6.464 7.578 1.00 83.62 90 GLU A N 1
ATOM 750 C CA . GLU A 1 90 ? -15.117 6.144 8.929 1.00 83.62 90 GLU A CA 1
ATOM 751 C C . GLU A 1 90 ? -14.132 6.621 10.012 1.00 83.62 90 GLU A C 1
ATOM 753 O O . GLU A 1 90 ? -14.542 6.873 11.140 1.00 83.62 90 GLU A O 1
ATOM 758 N N . ASN A 1 91 ? -12.857 6.823 9.659 1.00 82.69 91 ASN A N 1
ATOM 759 C CA . ASN A 1 91 ? -11.762 7.191 10.560 1.00 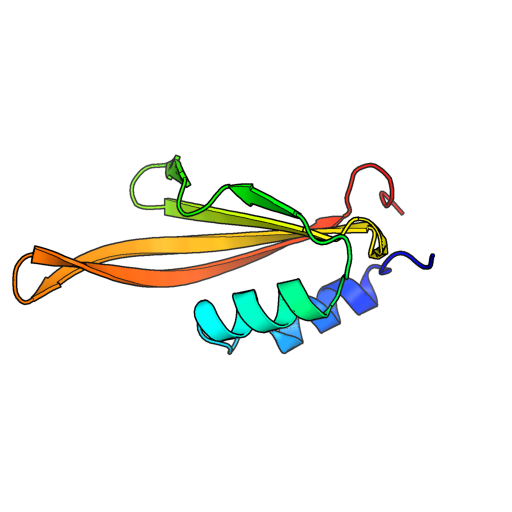82.69 91 ASN A CA 1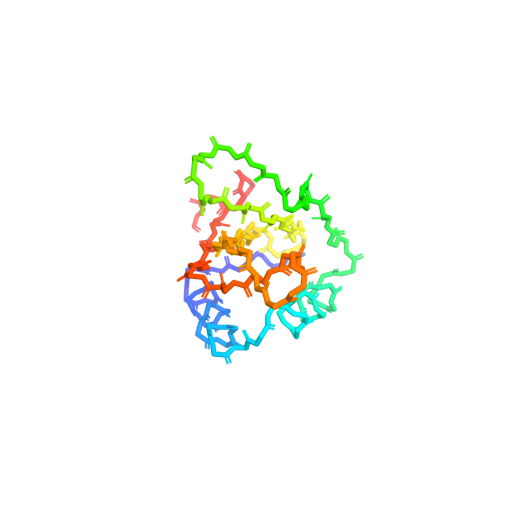
ATOM 760 C C . ASN A 1 91 ? -11.150 8.564 10.215 1.00 82.69 91 ASN A C 1
ATOM 762 O O . ASN A 1 91 ? -9.938 8.713 10.107 1.00 82.69 91 ASN A O 1
ATOM 766 N N . ARG A 1 92 ? -11.983 9.583 9.982 1.00 70.56 92 ARG A N 1
ATOM 767 C CA . ARG A 1 92 ? -11.528 10.936 9.587 1.00 70.56 92 ARG A CA 1
ATOM 768 C C . ARG A 1 92 ? -10.896 11.770 10.717 1.00 70.56 92 ARG A C 1
ATOM 770 O O . ARG A 1 92 ? -10.583 12.933 10.470 1.00 70.56 92 ARG A O 1
ATOM 777 N N . LEU A 1 93 ? -10.758 11.211 11.922 1.00 58.50 93 LEU A N 1
ATOM 778 C CA . LEU A 1 93 ? -10.239 11.884 13.119 1.00 58.50 93 LEU A CA 1
ATOM 77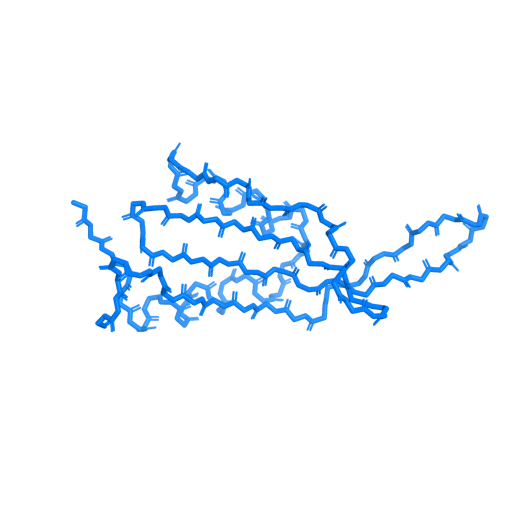9 C C . LEU A 1 93 ? -8.733 11.635 13.331 1.00 58.50 93 LEU A C 1
ATOM 781 O O . LEU A 1 93 ? -8.185 10.602 12.865 1.00 58.50 93 LEU A O 1
#

Foldseek 3Di:
DDADDPVSLVVLCVVPVPDDPVVNVVCQCVVAVPKDWPDFQDPPDPQWGWTWIDRVVRQKIKIWTWGWDQDPPRDIDIDTDDIDIGGHPVGPD

Secondary structure (DSSP, 8-state):
-----HHHHHHHHHTTTTS-HHHHHHHHHHH-TT-EEEEEEEEEETTEEEEEEEEGGGTEEEEEEEEEEE-GGG-EEEEEEEEEEEE-GGG--

pLDDT: mean 92.02, std 6.62, range [58.5, 97.31]

Sequence (93 aa):
MAFLNKQERDELLDSIKDLKFNRIKGKLRHMDDKNRLMYYRNVQETDRWLTAYELPTKGVKVTLVESMELGRKNKAEYTLEEIIVEPTKENRL